Protein AF-A0A396JFD1-F1 (afdb_monomer_lite)

Secondary structure (DSSP, 8-state):
-----SS--------HHHHHHHHTT-TTTT-HHHHHHHHHH-HHHHHHHHHHHHHHHHHHHHHHHHHHHHHHHHHHHHHHHHHHHHHHH-TT---S---------------------SSS--PPP-PPP----

Foldseek 3Di:
DDDDDPDDDDDDDDDPVRCLVVLQVFACCVPPVSVCCCCPVPPLNVVLVVVVVVVVVVVVVVVVVVVVVVVVVVVVVVVVVVVVVCVVVNVPPPDDDDDPDPDDDPDDDDDDDDDDDDPVPPPRPPPPRRHHD

pLDDT: mean 70.85, std 17.19, range [34.31, 94.88]

Structure (mmCIF, N/CA/C/O backbone):
data_AF-A0A396JFD1-F1
#
_entry.id   AF-A0A396JFD1-F1
#
loop_
_atom_site.group_PDB
_atom_site.id
_atom_site.type_symbol
_atom_site.label_atom_id
_atom_site.label_alt_id
_atom_site.label_comp_id
_atom_site.label_asym_id
_atom_site.label_entity_id
_atom_site.label_seq_id
_atom_site.pdbx_PDB_ins_code
_atom_site.Cartn_x
_atom_site.Cartn_y
_atom_site.Cartn_z
_atom_site.occupancy
_atom_site.B_iso_or_equiv
_atom_site.auth_seq_id
_atom_site.auth_comp_id
_atom_site.auth_asym_id
_atom_site.auth_atom_id
_atom_site.pdbx_PDB_model_num
ATOM 1 N N . MET A 1 1 ? -15.946 -24.129 23.486 1.00 49.09 1 MET A N 1
ATOM 2 C CA . MET A 1 1 ? -14.718 -23.638 24.161 1.00 49.09 1 MET A CA 1
ATOM 3 C C . MET A 1 1 ? -15.110 -22.530 25.123 1.00 49.09 1 MET A C 1
ATOM 5 O O . MET A 1 1 ? -15.976 -21.749 24.761 1.00 49.09 1 MET A O 1
ATOM 9 N N . GLY A 1 2 ? -14.506 -22.461 26.313 1.00 76.75 2 GLY A N 1
ATOM 10 C CA . GLY A 1 2 ? -14.744 -21.378 27.277 1.00 76.75 2 GLY A CA 1
ATOM 11 C C . GLY A 1 2 ? -13.539 -20.442 27.388 1.00 76.75 2 GLY A C 1
ATOM 12 O O . GLY A 1 2 ? -12.399 -20.908 27.385 1.00 76.75 2 GLY A O 1
ATOM 13 N N . LEU A 1 3 ? -13.793 -19.138 27.500 1.00 82.19 3 LEU A N 1
ATOM 14 C CA . LEU A 1 3 ? -12.776 -18.132 27.816 1.00 82.19 3 LEU A CA 1
ATOM 15 C C . LEU A 1 3 ? -12.445 -18.169 29.317 1.00 82.19 3 LEU A C 1
ATOM 17 O O . LEU A 1 3 ? -13.323 -18.391 30.147 1.00 82.19 3 LEU A O 1
ATOM 21 N N . ARG A 1 4 ? -11.175 -17.945 29.669 1.00 82.94 4 ARG A N 1
ATOM 22 C CA . ARG A 1 4 ? -10.712 -17.794 31.058 1.00 82.94 4 ARG A CA 1
ATOM 23 C C . ARG A 1 4 ? -9.699 -16.660 31.139 1.00 82.94 4 ARG A C 1
ATOM 25 O O . ARG A 1 4 ? -8.729 -16.663 30.382 1.00 82.94 4 ARG A O 1
ATOM 32 N N . SER A 1 5 ? -9.900 -15.725 32.063 1.00 85.38 5 SER A N 1
ATOM 33 C CA . SER A 1 5 ? -8.898 -14.711 32.393 1.00 85.38 5 SER A CA 1
ATOM 34 C C . SER A 1 5 ? -7.751 -15.320 33.213 1.00 85.38 5 SER A C 1
ATOM 36 O O . SER A 1 5 ? -7.889 -16.374 33.836 1.00 85.38 5 SER A O 1
ATOM 38 N N . LYS A 1 6 ? -6.587 -14.663 33.185 1.00 90.44 6 LYS A N 1
ATOM 39 C CA . LYS A 1 6 ? -5.404 -15.020 33.994 1.00 90.44 6 LYS A CA 1
ATOM 40 C C . LYS A 1 6 ? -5.189 -14.089 35.192 1.00 90.44 6 LYS A C 1
ATOM 42 O O . LYS A 1 6 ? -4.336 -14.362 36.027 1.00 90.44 6 LYS A O 1
ATOM 47 N N . THR A 1 7 ? -5.945 -13.000 35.257 1.00 92.62 7 THR A N 1
ATOM 48 C CA . THR A 1 7 ? -5.825 -11.902 36.220 1.00 92.62 7 THR A CA 1
ATOM 49 C C . THR A 1 7 ? -7.220 -11.390 36.587 1.00 92.62 7 THR A C 1
ATOM 51 O O . THR A 1 7 ? -8.206 -11.723 35.918 1.00 92.62 7 THR A O 1
ATOM 54 N N . LYS A 1 8 ? -7.318 -10.573 37.645 1.00 89.44 8 LYS A N 1
ATOM 55 C CA . LYS A 1 8 ? -8.549 -9.837 37.961 1.00 89.44 8 LYS A CA 1
ATOM 56 C C . LYS A 1 8 ? -8.804 -8.818 36.846 1.00 89.44 8 LYS A C 1
ATOM 58 O O . LYS A 1 8 ? -7.945 -7.983 36.578 1.00 89.44 8 LYS A O 1
ATOM 63 N N . LEU A 1 9 ? -9.963 -8.918 36.202 1.00 88.88 9 LEU A N 1
ATOM 64 C CA . LEU A 1 9 ? -10.415 -8.028 35.136 1.00 88.88 9 LEU A CA 1
ATOM 65 C C . LEU A 1 9 ? -11.836 -7.573 35.459 1.00 88.88 9 LEU A C 1
ATOM 67 O O . LEU A 1 9 ? -12.654 -8.383 35.892 1.00 88.88 9 LEU A O 1
ATOM 71 N N . GLU A 1 10 ? -12.122 -6.304 35.204 1.00 86.81 10 GLU A N 1
ATOM 72 C CA . GLU A 1 10 ? -13.488 -5.797 35.092 1.00 86.81 10 GLU A CA 1
ATOM 73 C C . GLU A 1 10 ? -13.865 -5.812 33.609 1.00 86.81 10 GLU A C 1
ATOM 75 O O . GLU A 1 10 ? -13.049 -5.476 32.748 1.00 86.81 10 GLU A O 1
ATOM 80 N N . ALA A 1 11 ? -15.075 -6.274 33.300 1.00 84.50 11 ALA A N 1
ATOM 81 C CA . ALA A 1 11 ? -15.542 -6.446 31.933 1.00 84.50 11 ALA A CA 1
ATOM 82 C C . ALA A 1 11 ? -16.980 -5.947 31.809 1.00 84.50 11 ALA A C 1
ATOM 84 O O . ALA A 1 11 ? -17.834 -6.282 32.628 1.00 84.50 11 ALA A O 1
ATOM 85 N N . PHE A 1 12 ? -17.237 -5.185 30.752 1.00 82.31 12 PHE A N 1
ATOM 86 C CA . PHE A 1 12 ? -18.578 -4.777 30.359 1.00 82.31 12 PHE A CA 1
ATOM 87 C C . PHE A 1 12 ? -19.096 -5.770 29.320 1.00 82.31 12 PHE A C 1
ATOM 89 O O . PHE A 1 12 ? -18.426 -6.028 28.319 1.00 82.31 12 PHE A O 1
ATOM 96 N N . ALA A 1 13 ? -20.275 -6.336 29.565 1.00 84.44 13 ALA A N 1
ATOM 97 C CA . ALA A 1 13 ? -21.000 -7.113 28.572 1.00 84.44 13 ALA A CA 1
ATOM 98 C C . ALA A 1 13 ? -21.950 -6.173 27.823 1.00 84.44 13 ALA A C 1
ATOM 100 O O . ALA A 1 13 ? -22.744 -5.479 28.451 1.00 84.44 13 ALA A O 1
ATOM 101 N N . LEU A 1 14 ? -21.850 -6.157 26.496 1.00 84.31 14 LEU A N 1
ATOM 102 C CA . LEU A 1 14 ? -22.820 -5.526 25.604 1.00 84.31 14 LEU A CA 1
ATOM 103 C C . LEU A 1 14 ? -23.594 -6.647 24.916 1.00 84.31 14 LEU A C 1
ATOM 105 O O . LEU A 1 14 ? -22.977 -7.581 24.393 1.00 84.31 14 LEU A O 1
ATOM 109 N N . ILE A 1 15 ? -24.921 -6.567 24.923 1.00 87.56 15 ILE A N 1
ATOM 110 C CA . ILE A 1 15 ? -25.764 -7.481 24.151 1.00 87.56 15 ILE A CA 1
ATOM 111 C C . ILE A 1 15 ? -25.725 -7.030 22.675 1.00 87.56 15 ILE A C 1
ATOM 113 O O . ILE A 1 15 ? -25.254 -5.934 22.352 1.00 87.56 15 ILE A O 1
ATOM 117 N N . ALA A 1 16 ? -26.153 -7.883 21.744 1.00 88.50 16 ALA A N 1
ATOM 118 C CA . ALA A 1 16 ? -26.133 -7.573 20.314 1.00 88.50 16 ALA A CA 1
ATOM 119 C C . ALA A 1 16 ? -26.939 -6.303 19.979 1.00 88.50 16 ALA A C 1
ATOM 121 O O . ALA A 1 16 ? -26.532 -5.534 19.108 1.00 88.50 16 ALA A O 1
ATOM 122 N N . GLU A 1 17 ? -28.039 -6.054 20.693 1.00 85.56 17 GLU A N 1
ATOM 123 C CA . GLU A 1 17 ? -28.848 -4.840 20.592 1.00 85.56 17 GLU A CA 1
ATOM 124 C C . GLU A 1 17 ? -28.088 -3.602 21.081 1.00 85.56 17 GLU A C 1
ATOM 126 O O . GLU A 1 17 ? -28.091 -2.593 20.381 1.00 85.56 17 GLU A O 1
ATOM 131 N N . ASP A 1 18 ? -27.386 -3.677 22.218 1.00 85.94 18 ASP A N 1
ATOM 132 C CA . ASP A 1 18 ? -26.600 -2.554 22.755 1.00 85.94 18 ASP A CA 1
ATOM 133 C C . ASP A 1 18 ? -25.442 -2.201 21.826 1.00 85.94 18 ASP A C 1
ATOM 135 O O . ASP A 1 18 ? -25.200 -1.030 21.533 1.00 85.94 18 ASP A O 1
ATOM 139 N N . LEU A 1 19 ? -24.739 -3.224 21.324 1.00 83.50 19 LEU A N 1
ATOM 140 C CA . LEU A 1 19 ? -23.680 -3.032 20.344 1.00 83.50 19 LEU A CA 1
ATOM 141 C C . LEU A 1 19 ? -24.249 -2.397 19.078 1.00 83.50 19 LEU A C 1
ATOM 143 O O . LEU A 1 19 ? -23.639 -1.469 18.571 1.00 83.50 19 LEU A O 1
ATOM 147 N N . LYS A 1 20 ? -25.420 -2.835 18.600 1.00 82.50 20 LYS A N 1
ATOM 148 C CA . LYS A 1 20 ? -26.085 -2.248 17.431 1.00 82.50 20 LYS A CA 1
ATOM 149 C C . LYS A 1 20 ? -26.591 -0.826 17.691 1.00 82.50 20 LYS A C 1
ATOM 151 O O . LYS A 1 20 ? -26.555 -0.018 16.773 1.00 82.50 20 LYS A O 1
ATOM 156 N N . PHE A 1 21 ? -27.006 -0.498 18.915 1.00 81.06 21 PHE A N 1
ATOM 157 C CA . PHE A 1 21 ? -27.420 0.848 19.314 1.00 81.06 21 PHE A CA 1
ATOM 158 C C . PHE A 1 21 ? -26.229 1.812 19.379 1.00 81.06 21 PHE A C 1
ATOM 160 O O . PHE A 1 21 ? -26.254 2.857 18.733 1.00 81.06 21 PHE A O 1
ATOM 167 N N . VAL A 1 22 ? -25.168 1.437 20.106 1.00 77.31 22 VAL A N 1
ATOM 168 C CA . VAL A 1 22 ? -23.911 2.201 20.210 1.00 77.31 22 VAL A CA 1
ATOM 169 C C . VAL A 1 22 ? -23.227 2.306 18.859 1.00 77.31 22 VAL A C 1
ATOM 171 O O . VAL A 1 22 ? -22.706 3.372 18.533 1.00 77.31 22 VAL A O 1
ATOM 174 N N . ALA A 1 23 ? -23.252 1.221 18.076 1.00 73.81 23 ALA A N 1
ATOM 175 C CA . ALA A 1 23 ? -22.887 1.259 16.676 1.00 73.81 23 ALA A CA 1
ATOM 176 C C . ALA A 1 23 ? -23.730 2.348 16.031 1.00 73.81 23 ALA A C 1
ATOM 178 O O . ALA A 1 23 ? -23.111 3.327 15.666 1.00 73.81 23 ALA A O 1
ATOM 179 N N . SER A 1 24 ? -25.076 2.275 16.050 1.00 72.38 24 SER A N 1
ATOM 180 C CA . SER A 1 24 ? -26.040 3.224 15.449 1.00 72.38 24 SER A CA 1
ATOM 181 C C . SER A 1 24 ? -26.005 4.677 15.952 1.00 72.38 24 SER A C 1
ATOM 183 O O . SER A 1 24 ? -26.999 5.390 15.833 1.00 72.38 24 SER A O 1
ATOM 185 N N . GLN A 1 25 ? -24.870 5.159 16.460 1.00 73.88 25 GLN A N 1
ATOM 186 C CA . GLN A 1 25 ? -24.542 6.564 16.719 1.00 73.88 25 GLN A CA 1
ATOM 187 C C . GLN A 1 25 ? -23.173 7.015 16.086 1.00 73.88 25 GLN A C 1
ATOM 189 O O . GLN A 1 25 ? -22.710 8.105 16.416 1.00 73.88 25 GLN A O 1
ATOM 194 N N . PHE A 1 26 ? -22.529 6.198 15.211 1.00 61.81 26 PHE A N 1
ATOM 195 C CA . PHE A 1 26 ? -21.234 6.284 14.432 1.00 61.81 26 PHE A CA 1
ATOM 196 C C . PHE A 1 26 ? -21.155 6.569 12.851 1.00 61.81 26 PHE A C 1
ATOM 198 O O . PHE A 1 26 ? -20.102 6.997 12.366 1.00 61.81 26 PHE A O 1
ATOM 205 N N . ARG A 1 27 ? -22.189 6.303 12.011 1.00 55.12 27 ARG A N 1
ATOM 206 C CA . ARG A 1 27 ? -22.322 6.108 10.515 1.00 55.12 27 ARG A CA 1
ATOM 207 C C . ARG A 1 27 ? -22.008 7.281 9.641 1.00 55.12 27 ARG A C 1
ATOM 209 O O . ARG A 1 27 ? -21.611 7.099 8.490 1.00 55.12 27 ARG A O 1
ATOM 216 N N . ARG A 1 28 ? -22.220 8.503 10.121 1.00 59.72 28 ARG A N 1
ATOM 217 C CA . ARG A 1 28 ? -21.918 9.708 9.341 1.00 59.72 28 ARG A CA 1
ATOM 218 C C . ARG A 1 28 ? -20.602 10.298 9.802 1.00 59.72 28 ARG A C 1
ATOM 220 O O . ARG A 1 28 ? -20.378 11.511 9.803 1.00 59.72 28 ARG A O 1
ATOM 227 N N . LEU A 1 29 ? -19.635 9.384 9.909 1.00 57.78 29 LEU A N 1
ATOM 228 C CA . LEU A 1 29 ? -18.184 9.554 9.836 1.00 57.78 29 LEU A CA 1
ATOM 229 C C . LEU A 1 29 ? -17.672 10.259 8.548 1.00 57.78 29 LEU A C 1
ATOM 231 O O . LEU A 1 29 ? -16.496 10.205 8.190 1.00 57.78 29 LEU A O 1
ATOM 235 N N . HIS A 1 30 ? -18.532 11.026 7.872 1.00 56.97 30 HIS A N 1
ATOM 236 C CA . HIS A 1 30 ? -18.229 11.946 6.780 1.00 56.97 30 HIS A CA 1
ATOM 237 C C . HIS A 1 30 ? -17.566 13.253 7.231 1.00 56.97 30 HIS A C 1
ATOM 239 O O . HIS A 1 30 ? -17.076 13.994 6.366 1.00 56.97 30 HIS A O 1
ATOM 245 N N . SER A 1 31 ? -17.507 13.549 8.537 1.00 69.50 31 SER A N 1
ATOM 246 C CA . SER A 1 31 ? -16.758 14.700 9.060 1.00 69.50 31 SER A CA 1
ATOM 247 C C . SER A 1 31 ? -15.375 14.763 8.405 1.00 69.50 31 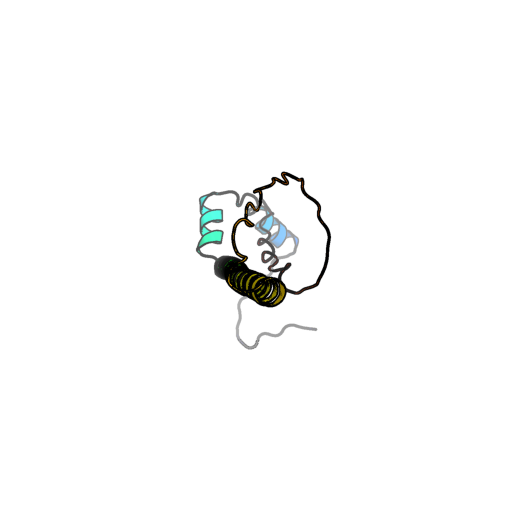SER A C 1
ATOM 249 O O . SER A 1 31 ? -14.591 13.810 8.470 1.00 69.50 31 SER A O 1
ATOM 251 N N . LYS A 1 32 ? -15.072 15.882 7.725 1.00 67.31 32 LYS A N 1
ATOM 252 C CA . LYS A 1 32 ? -13.764 16.088 7.074 1.00 67.31 32 LYS A CA 1
ATOM 253 C C . LYS A 1 32 ? -12.631 15.891 8.087 1.00 67.31 32 LYS A C 1
ATOM 255 O O . LYS A 1 32 ? -11.595 15.337 7.733 1.00 67.31 32 LYS A O 1
ATOM 260 N N . GLN A 1 33 ? -12.866 16.269 9.344 1.00 68.25 33 GLN A N 1
ATOM 261 C CA . GLN A 1 33 ? -11.910 16.161 10.437 1.00 68.25 33 GLN A CA 1
ATOM 262 C C . GLN A 1 33 ? -11.670 14.710 10.877 1.00 68.25 33 GLN A C 1
ATOM 264 O O . GLN A 1 33 ? -10.509 14.325 10.989 1.00 68.25 33 GLN A O 1
ATOM 269 N N . LEU A 1 34 ? -12.705 13.872 11.058 1.00 71.06 34 LEU A N 1
ATOM 270 C CA . LEU A 1 34 ? -12.483 12.456 11.404 1.00 71.06 34 LEU A CA 1
ATOM 271 C C . LEU A 1 34 ? -11.888 11.664 10.235 1.00 71.06 34 LEU A C 1
ATOM 273 O O . LEU A 1 34 ? -10.943 10.910 10.453 1.00 71.06 34 LEU A O 1
ATOM 277 N N . ARG A 1 35 ? -12.327 11.893 8.988 1.00 71.19 35 ARG A N 1
ATOM 278 C CA . ARG A 1 35 ? -11.691 11.267 7.811 1.00 71.19 35 ARG A CA 1
ATOM 279 C C . ARG A 1 35 ? -10.221 11.652 7.678 1.00 71.19 35 ARG A C 1
ATOM 281 O O . ARG A 1 35 ? -9.390 10.789 7.412 1.00 71.19 35 ARG A O 1
ATOM 288 N N . HIS A 1 36 ? -9.884 12.922 7.907 1.00 72.06 36 HIS A N 1
ATOM 289 C CA . HIS A 1 36 ? -8.494 13.369 7.983 1.00 72.06 36 HIS A CA 1
ATOM 290 C C . HIS A 1 36 ? -7.755 12.669 9.133 1.00 72.06 36 HIS A C 1
ATOM 292 O O . HIS A 1 36 ? -6.671 12.127 8.925 1.00 72.06 36 HIS A O 1
ATOM 298 N N . LYS A 1 37 ? -8.357 12.596 10.328 1.00 74.62 37 LYS A N 1
ATOM 299 C CA . LYS A 1 37 ? -7.739 11.974 11.505 1.00 74.62 37 LYS A CA 1
ATOM 300 C C . LYS A 1 37 ? -7.454 10.482 11.285 1.00 74.62 37 LYS A C 1
ATOM 302 O O . LYS A 1 37 ? -6.333 10.046 11.523 1.00 74.62 37 LYS A O 1
ATOM 307 N N . PHE A 1 38 ? -8.395 9.713 10.739 1.00 70.44 38 PHE A N 1
ATOM 308 C CA . PHE A 1 38 ? -8.154 8.312 10.382 1.00 70.44 38 PHE A CA 1
ATOM 309 C C . PHE A 1 38 ? -7.106 8.168 9.277 1.00 70.44 38 PHE A C 1
ATOM 311 O O . PHE A 1 38 ? -6.164 7.395 9.437 1.00 70.44 38 PHE A O 1
ATOM 318 N N . ARG A 1 39 ? -7.206 8.943 8.192 1.00 69.75 39 ARG A N 1
ATOM 319 C CA . ARG A 1 39 ? -6.297 8.838 7.040 1.00 69.75 39 ARG A CA 1
ATOM 320 C C . ARG A 1 39 ? -4.846 9.218 7.363 1.00 69.75 39 ARG A C 1
ATOM 322 O O . ARG A 1 39 ? -3.943 8.634 6.772 1.00 69.75 39 ARG A O 1
ATOM 329 N N . PHE A 1 40 ? -4.621 10.159 8.285 1.00 70.12 40 PHE A N 1
ATOM 330 C CA . PHE A 1 40 ? -3.277 10.599 8.684 1.00 70.12 40 PHE A CA 1
ATOM 331 C C . PHE A 1 40 ? -2.725 9.886 9.927 1.00 70.12 40 PHE A C 1
ATOM 333 O O . PHE A 1 40 ? -1.542 9.553 9.943 1.00 70.12 40 PHE A O 1
ATOM 340 N N . TYR A 1 41 ? -3.537 9.620 10.956 1.00 74.00 41 TYR A N 1
ATOM 341 C CA . TYR A 1 41 ? -3.034 9.061 12.220 1.00 74.00 41 TYR A CA 1
ATOM 342 C C . TYR A 1 41 ? -3.172 7.535 12.320 1.00 74.00 41 TYR A C 1
ATOM 344 O O . TYR A 1 41 ? -2.357 6.917 13.013 1.00 74.00 41 TYR A O 1
ATOM 352 N N . SER A 1 42 ? -4.102 6.887 11.598 1.00 81.38 42 SER A N 1
ATOM 353 C CA . SER A 1 42 ? -4.187 5.417 11.614 1.00 81.38 42 SER A CA 1
ATOM 354 C C . SER A 1 42 ? -2.896 4.793 11.086 1.00 81.38 42 SER A C 1
ATOM 356 O O . SER A 1 42 ? -2.365 5.174 10.040 1.00 81.38 42 SER A O 1
ATOM 358 N N . HIS A 1 43 ? -2.367 3.8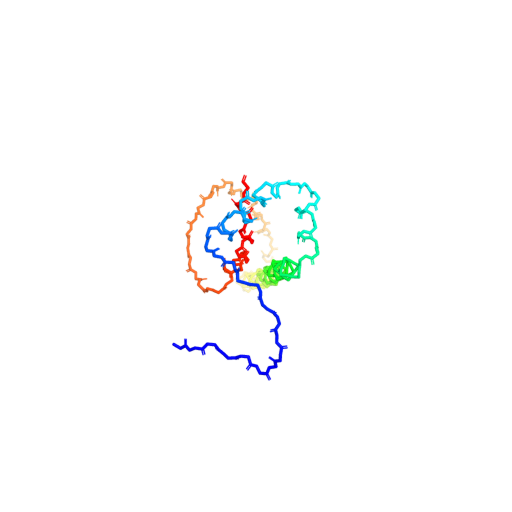29 11.836 1.00 80.44 43 HIS A N 1
ATOM 359 C CA . HIS A 1 43 ? -1.128 3.149 11.482 1.00 80.44 43 HIS A CA 1
ATOM 360 C C . HIS A 1 43 ? -1.322 2.240 10.256 1.00 80.44 43 HIS A C 1
ATOM 362 O O . HIS A 1 43 ? -0.512 2.270 9.335 1.00 80.44 43 HIS A O 1
ATOM 368 N N . GLN A 1 44 ? -2.451 1.524 10.182 1.00 80.44 44 GLN A N 1
ATOM 369 C CA . GLN A 1 44 ? -2.801 0.647 9.057 1.00 80.44 44 GLN A CA 1
ATOM 370 C C . GLN A 1 44 ? -2.884 1.416 7.727 1.00 80.44 44 GLN A C 1
ATOM 372 O O . GLN A 1 44 ? -2.314 0.987 6.723 1.00 80.44 44 GLN A O 1
ATOM 377 N N . TRP A 1 45 ? -3.532 2.587 7.729 1.00 82.25 45 TRP A N 1
ATOM 378 C CA . TRP A 1 45 ? -3.652 3.442 6.543 1.00 82.25 45 TRP A CA 1
ATOM 379 C C . TRP A 1 45 ? -2.307 4.001 6.074 1.00 82.25 45 TRP A C 1
ATOM 381 O O . TRP A 1 45 ? -2.035 4.001 4.871 1.00 82.25 45 TRP A O 1
ATOM 391 N N . ARG A 1 46 ? -1.443 4.423 7.009 1.00 85.62 46 ARG A N 1
ATOM 392 C CA . ARG A 1 46 ? -0.073 4.861 6.698 1.00 85.62 46 ARG A CA 1
ATOM 393 C C . ARG A 1 46 ? 0.754 3.733 6.079 1.00 85.62 46 ARG A C 1
ATOM 395 O O . ARG A 1 46 ? 1.389 3.953 5.049 1.00 85.62 46 ARG A O 1
ATOM 402 N N . THR A 1 47 ? 0.695 2.528 6.647 1.00 87.38 47 THR A N 1
ATOM 403 C CA . THR A 1 47 ? 1.394 1.350 6.113 1.00 87.38 47 THR A CA 1
ATOM 404 C C . THR A 1 47 ? 0.903 0.987 4.713 1.00 87.38 47 THR A C 1
ATOM 406 O O . THR A 1 47 ? 1.723 0.849 3.808 1.00 87.38 47 THR A O 1
ATOM 409 N N . TRP A 1 48 ? -0.415 0.920 4.479 1.00 85.75 48 TRP A N 1
ATOM 410 C CA . TRP A 1 48 ? -0.947 0.633 3.141 1.00 85.75 48 TRP A CA 1
ATOM 411 C C . TRP A 1 48 ? -0.524 1.688 2.107 1.00 85.75 48 TRP A C 1
ATOM 413 O O . TRP A 1 48 ? -0.068 1.332 1.019 1.00 85.75 48 TRP A O 1
ATOM 423 N N . ALA A 1 49 ? -0.596 2.979 2.453 1.00 84.62 49 ALA A N 1
ATOM 424 C CA . ALA A 1 49 ? -0.163 4.060 1.566 1.00 84.62 49 ALA A CA 1
ATOM 425 C C . ALA A 1 49 ? 1.337 3.966 1.226 1.00 84.62 49 ALA A C 1
ATOM 427 O O . ALA A 1 49 ? 1.713 4.099 0.058 1.00 84.62 49 ALA A O 1
ATOM 428 N N . ALA A 1 50 ? 2.189 3.666 2.213 1.00 88.31 50 ALA A N 1
ATOM 429 C CA . ALA A 1 50 ? 3.616 3.442 1.995 1.00 88.31 50 ALA A CA 1
ATOM 430 C C . ALA A 1 50 ? 3.869 2.238 1.070 1.00 88.31 50 ALA A C 1
ATOM 432 O O . ALA A 1 50 ? 4.605 2.362 0.089 1.00 88.31 50 ALA A O 1
ATOM 433 N N . CYS A 1 51 ? 3.215 1.096 1.312 1.00 89.50 51 CYS A N 1
ATOM 434 C CA . CYS A 1 51 ? 3.312 -0.087 0.453 1.00 89.50 51 CYS A CA 1
ATOM 435 C C . CYS A 1 51 ? 2.863 0.201 -0.990 1.00 89.50 51 CYS A C 1
ATOM 437 O O . CYS A 1 51 ? 3.523 -0.237 -1.934 1.00 89.50 51 CYS A O 1
ATOM 439 N N . PHE A 1 52 ? 1.790 0.976 -1.173 1.00 87.19 52 PHE A N 1
ATOM 440 C CA . PHE A 1 52 ? 1.282 1.370 -2.489 1.00 87.19 52 PHE A CA 1
ATOM 441 C C . PHE A 1 52 ? 2.287 2.245 -3.258 1.00 87.19 52 PHE A C 1
ATOM 443 O O . PHE A 1 52 ? 2.619 1.943 -4.408 1.00 87.19 52 PHE A O 1
ATOM 450 N N . ILE A 1 53 ? 2.841 3.279 -2.611 1.00 91.88 53 ILE A N 1
ATOM 451 C CA . ILE A 1 53 ? 3.870 4.156 -3.199 1.00 91.88 53 ILE A CA 1
ATOM 452 C C . ILE A 1 53 ? 5.129 3.351 -3.551 1.00 91.88 53 ILE A C 1
ATOM 454 O O . ILE A 1 53 ? 5.649 3.464 -4.663 1.00 91.88 53 ILE A O 1
ATOM 458 N N . GLN A 1 54 ? 5.594 2.477 -2.653 1.00 93.94 54 GLN A N 1
ATOM 459 C CA . GLN A 1 54 ? 6.745 1.611 -2.917 1.00 93.94 54 GLN A CA 1
ATOM 460 C C . GLN A 1 54 ? 6.499 0.648 -4.089 1.00 93.94 54 GLN A C 1
ATOM 462 O O . GLN A 1 54 ? 7.393 0.439 -4.910 1.00 93.94 54 GLN A O 1
ATOM 467 N N . ALA A 1 55 ? 5.306 0.054 -4.196 1.00 91.62 55 ALA A N 1
ATOM 468 C CA . ALA A 1 55 ? 4.952 -0.820 -5.313 1.00 91.62 55 ALA A CA 1
ATOM 469 C C . ALA A 1 55 ? 4.934 -0.052 -6.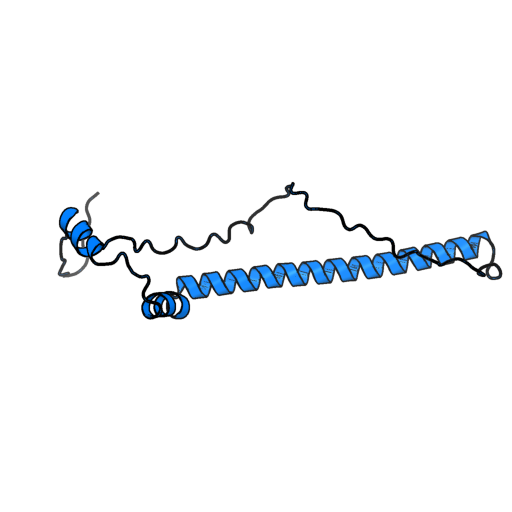646 1.00 91.62 55 ALA A C 1
ATOM 471 O O . ALA A 1 55 ? 5.477 -0.538 -7.642 1.00 91.62 55 ALA A O 1
ATOM 472 N N . ALA A 1 56 ? 4.388 1.168 -6.661 1.00 93.94 56 ALA A N 1
ATOM 473 C CA . ALA A 1 56 ? 4.428 2.054 -7.822 1.00 93.94 56 ALA A CA 1
ATOM 474 C C . ALA A 1 56 ? 5.872 2.421 -8.218 1.00 93.94 56 ALA A C 1
ATOM 476 O O . ALA A 1 56 ? 6.224 2.329 -9.397 1.00 93.94 56 ALA A O 1
ATOM 477 N N . TRP A 1 57 ? 6.736 2.738 -7.246 1.00 94.06 57 TRP A N 1
ATOM 478 C CA . TRP A 1 57 ? 8.153 3.026 -7.488 1.00 94.06 57 TRP A CA 1
ATOM 479 C C . TRP A 1 57 ? 8.921 1.820 -8.043 1.00 94.06 57 TRP A C 1
ATOM 481 O O . TRP A 1 57 ? 9.610 1.950 -9.053 1.00 94.06 57 TRP A O 1
ATOM 491 N N . ARG A 1 58 ? 8.752 0.620 -7.466 1.00 94.88 58 ARG A N 1
ATOM 492 C CA . ARG A 1 58 ? 9.376 -0.616 -7.983 1.00 94.88 58 ARG A CA 1
ATOM 493 C C . ARG A 1 58 ? 8.948 -0.899 -9.432 1.00 94.88 58 ARG A C 1
ATOM 495 O O . ARG A 1 58 ? 9.788 -1.240 -10.262 1.00 94.88 58 ARG A O 1
ATOM 502 N N . ARG A 1 59 ? 7.668 -0.679 -9.772 1.00 91.06 59 ARG A N 1
ATOM 503 C CA . ARG A 1 59 ? 7.155 -0.768 -11.158 1.00 91.06 59 ARG A CA 1
ATOM 504 C C . ARG A 1 59 ? 7.714 0.320 -12.078 1.00 91.06 59 ARG A C 1
ATOM 506 O O . ARG A 1 59 ? 7.881 0.073 -13.269 1.00 91.06 59 ARG A O 1
ATOM 513 N N . HIS A 1 60 ? 7.962 1.528 -11.574 1.00 92.75 60 HIS A N 1
ATOM 514 C CA . HIS A 1 60 ? 8.613 2.592 -12.340 1.00 92.75 60 HIS A CA 1
ATOM 515 C C . HIS A 1 60 ? 10.076 2.237 -12.640 1.00 92.75 60 HIS A C 1
ATOM 517 O O . HIS A 1 60 ? 10.455 2.201 -13.808 1.00 92.75 60 HIS A O 1
ATOM 523 N N . LYS A 1 61 ? 10.856 1.869 -11.614 1.00 94.69 61 LYS A N 1
ATOM 524 C CA . LYS A 1 61 ? 12.263 1.467 -11.746 1.00 94.69 61 LYS A CA 1
ATOM 525 C C . LYS A 1 61 ? 12.437 0.299 -12.729 1.00 94.69 61 LYS A C 1
ATOM 527 O O . LYS A 1 61 ? 13.156 0.460 -13.709 1.00 94.69 61 LYS A O 1
ATOM 532 N N . LYS A 1 62 ? 11.672 -0.792 -12.570 1.00 93.12 62 LYS A N 1
ATOM 533 C CA . LYS A 1 62 ? 11.712 -1.945 -13.493 1.00 93.12 62 LYS A CA 1
ATOM 534 C C . LYS A 1 62 ? 11.373 -1.567 -14.944 1.00 93.12 62 LYS A C 1
ATOM 536 O O . LYS A 1 62 ? 11.959 -2.114 -15.873 1.00 93.12 62 LYS A O 1
ATOM 541 N N . ARG A 1 63 ? 10.433 -0.635 -15.164 1.00 93.19 63 ARG A N 1
ATOM 542 C CA . ARG A 1 63 ? 10.116 -0.132 -16.516 1.00 93.19 63 ARG A CA 1
ATOM 543 C C . ARG A 1 63 ? 11.238 0.728 -17.096 1.00 93.19 63 ARG A C 1
ATOM 545 O O . ARG A 1 63 ? 11.494 0.609 -18.287 1.00 93.19 63 ARG A O 1
ATOM 552 N N . LYS A 1 64 ? 11.902 1.553 -16.279 1.00 94.00 64 LYS A N 1
ATOM 553 C CA . LYS A 1 64 ? 13.048 2.373 -16.698 1.00 94.00 64 LYS A CA 1
ATOM 554 C C . LYS A 1 64 ? 14.226 1.491 -17.122 1.00 94.00 64 LYS A C 1
ATOM 556 O O . LYS A 1 64 ? 14.697 1.621 -18.243 1.00 94.00 64 LYS A O 1
ATOM 561 N N . GLU A 1 65 ? 14.607 0.526 -16.289 1.00 92.44 65 GLU A N 1
ATOM 562 C CA . GLU A 1 65 ? 15.679 -0.443 -16.580 1.00 92.44 65 GLU A CA 1
ATOM 563 C C . GLU A 1 65 ? 15.389 -1.244 -17.862 1.00 92.44 65 GLU A C 1
ATOM 565 O O . GLU A 1 65 ? 16.237 -1.353 -18.744 1.00 92.44 65 GLU A O 1
ATOM 570 N N . ALA A 1 66 ? 14.154 -1.731 -18.028 1.00 91.56 66 ALA A N 1
ATOM 571 C CA . ALA A 1 66 ? 13.743 -2.456 -19.231 1.00 91.56 66 ALA A CA 1
ATOM 572 C C . ALA A 1 66 ? 13.608 -1.569 -20.490 1.00 91.56 66 ALA A C 1
ATOM 574 O O . ALA A 1 66 ? 13.543 -2.101 -21.600 1.00 91.56 66 ALA A O 1
ATOM 575 N N . ALA A 1 67 ? 13.527 -0.244 -20.350 1.00 90.88 67 ALA A N 1
ATOM 576 C CA . ALA A 1 67 ? 13.590 0.693 -21.473 1.00 90.88 67 ALA A CA 1
ATOM 577 C C . ALA A 1 67 ? 15.047 1.014 -21.845 1.00 90.88 67 ALA A C 1
ATOM 579 O O . ALA A 1 67 ? 15.384 1.034 -23.025 1.00 90.88 67 ALA A O 1
ATOM 580 N N . GLU A 1 68 ? 15.921 1.189 -20.849 1.00 90.44 68 GLU A N 1
ATOM 581 C CA . GLU A 1 68 ? 17.362 1.400 -21.039 1.00 90.44 68 GLU A CA 1
ATOM 582 C C . GLU A 1 68 ? 18.048 0.190 -21.691 1.00 90.44 68 GLU A C 1
ATOM 584 O O . GLU A 1 68 ? 18.898 0.375 -22.562 1.00 90.44 68 GLU A O 1
ATOM 589 N N . LEU A 1 69 ? 17.659 -1.039 -21.328 1.00 87.81 69 LEU A N 1
ATOM 590 C CA . LEU A 1 69 ? 18.146 -2.258 -21.988 1.00 87.81 69 LEU A CA 1
ATOM 591 C C . LEU A 1 69 ? 17.734 -2.310 -23.464 1.00 87.81 69 LEU A C 1
ATOM 593 O O . LEU A 1 69 ? 18.606 -2.408 -24.322 1.00 87.81 69 LEU A O 1
ATOM 597 N N . ARG A 1 70 ? 16.444 -2.115 -23.774 1.00 87.38 70 ARG A N 1
ATOM 598 C CA . ARG A 1 70 ? 15.956 -2.073 -25.166 1.00 87.38 70 ARG A CA 1
ATOM 599 C C . ARG A 1 70 ? 16.623 -0.984 -26.002 1.00 87.38 70 ARG A C 1
ATOM 601 O O . ARG A 1 70 ? 16.879 -1.194 -27.182 1.00 87.38 70 ARG A O 1
ATOM 608 N N . ALA A 1 71 ? 16.914 0.175 -25.407 1.00 86.62 71 ALA A N 1
ATOM 609 C CA . ALA A 1 71 ? 17.642 1.236 -26.095 1.00 86.62 71 ALA A CA 1
ATOM 610 C C . ALA A 1 71 ? 19.060 0.774 -26.478 1.00 86.62 71 ALA A C 1
ATOM 612 O O . ALA A 1 71 ? 19.459 0.937 -27.629 1.00 86.62 71 ALA A O 1
ATOM 613 N N . LYS A 1 72 ? 19.792 0.128 -25.558 1.00 87.00 72 LYS A N 1
ATOM 614 C CA . LYS A 1 72 ? 21.126 -0.433 -25.835 1.00 87.00 72 LYS A CA 1
ATOM 615 C C . LYS A 1 72 ? 21.078 -1.542 -26.887 1.00 87.00 72 LYS A C 1
ATOM 617 O O . LYS A 1 72 ? 21.858 -1.490 -27.829 1.00 87.00 72 LYS A O 1
ATOM 622 N N . GLU A 1 73 ? 20.133 -2.474 -26.778 1.00 86.75 73 GLU A N 1
ATOM 623 C CA . GLU A 1 73 ? 19.901 -3.528 -27.779 1.00 86.75 73 GLU A CA 1
ATOM 624 C C . GLU A 1 73 ? 19.636 -2.928 -29.170 1.00 86.75 73 GLU A C 1
ATOM 626 O O . GLU A 1 73 ? 20.228 -3.368 -30.149 1.00 86.75 73 GLU A O 1
ATOM 631 N N . SER A 1 74 ? 18.824 -1.865 -29.264 1.00 81.31 74 SER A N 1
ATOM 632 C CA . SER A 1 74 ? 18.546 -1.205 -30.548 1.00 81.31 74 SER A CA 1
ATOM 633 C C . SER A 1 74 ? 19.758 -0.488 -31.154 1.00 81.31 74 SER A C 1
ATOM 635 O O . SER A 1 74 ? 19.885 -0.445 -32.374 1.00 81.31 74 SER A O 1
ATOM 637 N N . LEU A 1 75 ? 20.667 0.037 -30.322 1.00 83.50 75 LEU A N 1
ATOM 638 C CA . LEU A 1 75 ? 21.920 0.647 -30.782 1.00 83.50 75 LEU A CA 1
ATOM 639 C C . LEU A 1 75 ? 22.927 -0.409 -31.255 1.00 83.50 75 LEU A C 1
ATOM 641 O O . LEU A 1 75 ? 23.608 -0.187 -32.252 1.00 83.50 75 LEU A O 1
ATOM 645 N N . VAL A 1 76 ? 23.002 -1.557 -30.571 1.00 85.38 76 VAL A N 1
ATOM 646 C CA . VAL A 1 76 ? 23.840 -2.691 -30.994 1.00 85.38 76 VAL A CA 1
ATOM 647 C C . VAL A 1 76 ? 23.324 -3.269 -32.311 1.00 85.38 76 VAL A C 1
ATOM 649 O O . VAL A 1 76 ? 24.086 -3.364 -33.262 1.00 85.38 76 VAL A O 1
ATOM 652 N N . ALA A 1 77 ? 22.021 -3.534 -32.429 1.00 81.88 77 ALA A N 1
ATOM 653 C CA . ALA A 1 77 ? 21.435 -4.037 -33.673 1.00 81.88 77 ALA A CA 1
ATOM 654 C C . ALA A 1 77 ? 21.616 -3.063 -34.858 1.00 81.88 77 ALA A C 1
ATOM 656 O O . ALA A 1 77 ? 21.815 -3.495 -35.993 1.00 81.88 77 ALA A O 1
ATOM 657 N N . ALA A 1 78 ? 21.579 -1.747 -34.609 1.00 79.81 78 ALA A N 1
ATOM 658 C CA . ALA A 1 78 ? 21.878 -0.743 -35.629 1.00 79.81 78 ALA A CA 1
ATOM 659 C C . ALA A 1 78 ? 23.353 -0.788 -36.071 1.00 79.81 78 ALA A C 1
ATOM 661 O O . ALA A 1 78 ? 23.622 -0.797 -37.271 1.00 79.81 78 ALA A O 1
ATOM 662 N N . SER A 1 79 ? 2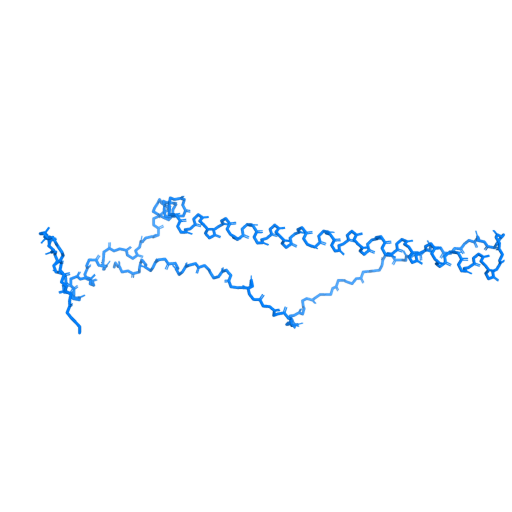4.302 -0.875 -35.131 1.00 78.75 79 SER A N 1
ATOM 663 C CA . SER A 1 79 ? 25.730 -0.940 -35.466 1.00 78.75 79 SER A CA 1
ATOM 664 C C . SER A 1 79 ? 26.133 -2.278 -36.098 1.00 78.75 79 SER A C 1
ATOM 666 O O . SER A 1 79 ? 27.005 -2.308 -36.964 1.00 78.75 79 SER A O 1
ATOM 668 N N . GLU A 1 80 ? 25.478 -3.383 -35.741 1.00 80.56 80 GLU A N 1
ATOM 669 C CA . GLU A 1 80 ? 25.624 -4.678 -36.414 1.00 80.56 80 GLU A CA 1
ATOM 670 C C . GLU A 1 80 ? 25.122 -4.606 -37.861 1.00 80.56 80 GLU A C 1
ATOM 672 O O . GLU A 1 80 ? 25.837 -5.020 -38.774 1.00 80.56 80 GLU A O 1
ATOM 677 N N . ALA A 1 81 ? 23.953 -3.999 -38.100 1.00 77.88 81 ALA A N 1
ATOM 678 C CA . ALA A 1 81 ? 23.434 -3.782 -39.450 1.00 77.88 81 ALA A CA 1
ATOM 679 C C . ALA A 1 81 ? 24.367 -2.896 -40.300 1.00 77.88 81 ALA A C 1
ATOM 681 O O . ALA A 1 81 ? 24.647 -3.234 -41.450 1.00 77.88 81 ALA A O 1
ATOM 682 N N . GLU A 1 82 ? 24.902 -1.805 -39.741 1.00 74.00 82 GLU A N 1
ATOM 683 C CA . GLU A 1 82 ? 25.900 -0.958 -40.414 1.00 74.00 82 GLU A CA 1
ATOM 684 C C . GLU A 1 82 ? 27.185 -1.735 -40.752 1.00 74.00 82 GLU A C 1
ATOM 686 O O . GLU A 1 82 ? 27.704 -1.617 -41.865 1.00 74.00 82 GLU A O 1
ATOM 691 N N . ASN A 1 83 ? 27.671 -2.583 -39.838 1.00 75.44 83 ASN A N 1
ATOM 692 C CA . ASN A 1 83 ? 28.845 -3.426 -40.077 1.00 75.44 83 ASN A CA 1
ATOM 693 C C . ASN A 1 83 ? 28.599 -4.496 -41.153 1.00 75.44 83 ASN A C 1
ATOM 695 O O . ASN A 1 83 ? 29.468 -4.708 -41.997 1.00 75.44 83 ASN A O 1
ATOM 699 N N . GLU A 1 84 ? 27.437 -5.153 -41.175 1.00 76.88 84 GLU A N 1
ATOM 700 C CA . GLU A 1 84 ? 27.090 -6.124 -42.224 1.00 76.88 84 GLU A CA 1
ATOM 701 C C . GLU A 1 84 ? 26.939 -5.459 -43.602 1.00 76.88 84 GLU A C 1
ATOM 703 O O . GLU A 1 84 ? 27.435 -5.983 -44.603 1.00 76.88 84 GLU A O 1
ATOM 708 N N . ILE A 1 85 ? 26.352 -4.259 -43.668 1.00 75.06 85 ILE A N 1
ATOM 709 C CA . ILE A 1 85 ? 26.299 -3.457 -44.900 1.00 75.06 85 ILE A CA 1
ATOM 710 C C . ILE A 1 85 ? 27.721 -3.096 -45.365 1.00 75.06 85 ILE A C 1
ATOM 712 O O . ILE A 1 85 ? 28.053 -3.290 -46.538 1.00 75.06 85 ILE A O 1
ATOM 716 N N . ALA A 1 86 ? 28.590 -2.644 -44.454 1.00 73.00 86 ALA A N 1
ATOM 717 C CA . ALA A 1 86 ? 29.975 -2.288 -44.765 1.00 73.00 86 ALA A CA 1
ATOM 718 C C . ALA A 1 86 ? 30.833 -3.492 -45.205 1.00 73.00 86 ALA A C 1
ATOM 720 O O . ALA A 1 86 ? 31.707 -3.334 -46.061 1.00 73.00 86 ALA A O 1
ATOM 721 N N . LYS A 1 87 ? 30.579 -4.697 -44.672 1.00 75.25 87 LYS A N 1
ATOM 722 C CA . LYS A 1 87 ? 31.195 -5.952 -45.147 1.00 75.25 87 LYS A CA 1
ATOM 7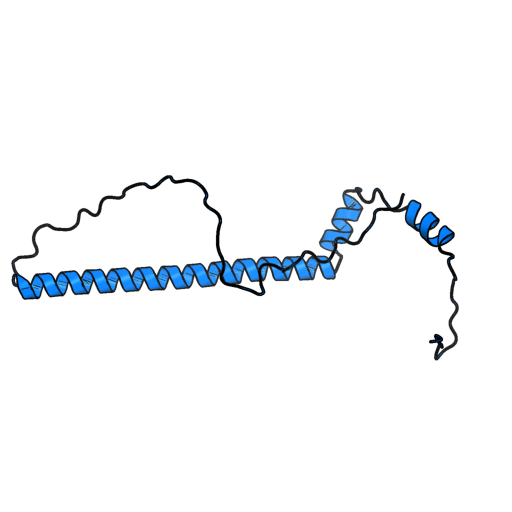23 C C . LYS A 1 87 ? 30.712 -6.324 -46.549 1.00 75.25 87 LYS A C 1
ATOM 725 O O . LYS A 1 87 ? 31.522 -6.718 -47.381 1.00 75.25 87 LYS A O 1
ATOM 730 N N . LYS A 1 88 ? 29.406 -6.202 -46.812 1.00 74.00 88 LYS A N 1
ATOM 731 C CA . LYS A 1 88 ? 28.775 -6.678 -48.054 1.00 74.00 88 LYS A CA 1
ATOM 732 C C . LYS A 1 88 ? 29.033 -5.780 -49.268 1.00 74.00 88 LYS A C 1
ATOM 734 O O . LYS A 1 88 ? 29.141 -6.296 -50.376 1.00 74.00 88 LYS A O 1
ATOM 739 N N . TYR A 1 89 ? 29.130 -4.465 -49.069 1.00 71.19 89 TYR A N 1
ATOM 740 C CA . TYR A 1 89 ? 29.303 -3.483 -50.153 1.00 71.19 89 TYR A CA 1
ATOM 741 C C . TYR A 1 89 ? 30.640 -2.721 -50.100 1.00 71.19 89 TYR A C 1
ATOM 743 O O . TYR A 1 89 ? 30.909 -1.874 -50.949 1.00 71.19 89 TYR A O 1
ATOM 751 N N . GLY A 1 90 ? 31.499 -3.035 -49.125 1.00 64.69 90 GLY A N 1
ATOM 752 C CA . GLY A 1 90 ? 32.780 -2.367 -48.908 1.00 64.69 90 GLY A CA 1
ATOM 753 C C . GLY A 1 90 ? 32.648 -1.015 -48.196 1.00 64.69 90 GLY A C 1
ATOM 754 O O . GLY A 1 90 ? 31.639 -0.315 -48.293 1.00 64.69 90 GLY A O 1
ATOM 755 N N . LYS A 1 91 ? 33.714 -0.609 -47.491 1.00 61.78 91 LYS A N 1
ATOM 756 C CA . LYS A 1 91 ? 33.744 0.600 -46.637 1.00 61.78 91 LYS A C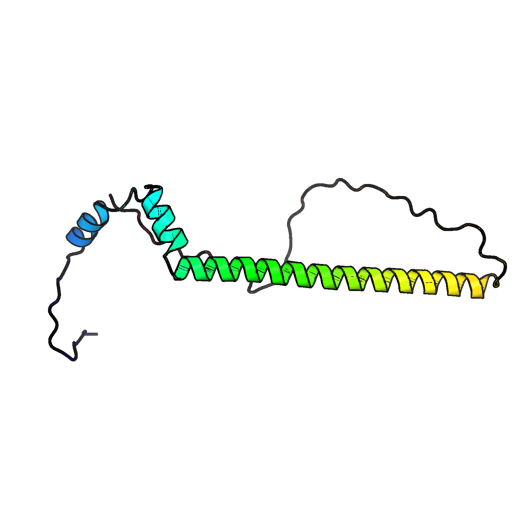A 1
ATOM 757 C C . LYS A 1 91 ? 33.420 1.927 -47.350 1.00 61.78 91 LYS A C 1
ATOM 759 O O . LYS A 1 91 ? 33.181 2.915 -46.668 1.00 61.78 91 LYS A O 1
ATOM 764 N N . GLY A 1 92 ? 33.418 1.965 -48.685 1.00 58.94 92 GLY A N 1
ATOM 765 C CA . GLY A 1 92 ? 33.105 3.160 -49.479 1.00 58.94 92 GLY A CA 1
ATOM 766 C C . GLY A 1 92 ? 31.624 3.358 -49.832 1.00 58.94 92 GLY A C 1
ATOM 767 O O . GLY A 1 92 ? 31.290 4.402 -50.381 1.00 58.94 92 GLY A O 1
ATOM 768 N N . PHE A 1 93 ? 30.736 2.395 -49.549 1.00 49.03 93 PHE A N 1
ATOM 769 C CA . PHE A 1 93 ? 29.343 2.428 -50.034 1.00 49.03 93 PHE A CA 1
ATOM 770 C C . PHE A 1 93 ? 28.320 3.034 -49.050 1.00 49.03 93 PHE A C 1
ATOM 772 O O . PHE A 1 93 ? 27.138 3.127 -49.368 1.00 49.03 93 PHE A O 1
ATOM 779 N N . VAL A 1 94 ? 28.730 3.474 -47.853 1.00 53.38 94 VAL A N 1
ATOM 780 C CA . VAL A 1 94 ? 27.801 4.043 -46.852 1.00 53.38 94 VAL A CA 1
ATOM 781 C C . VAL A 1 94 ? 27.460 5.501 -47.187 1.00 53.38 94 VAL A C 1
ATOM 783 O O . VAL A 1 94 ? 27.876 6.438 -46.508 1.00 53.38 94 VAL A O 1
ATOM 786 N N . VAL A 1 95 ? 26.680 5.696 -48.252 1.00 59.59 95 VAL A N 1
ATOM 787 C CA . VAL A 1 95 ? 26.079 6.985 -48.610 1.00 59.59 95 VAL A CA 1
ATOM 788 C C . VAL A 1 95 ? 24.575 6.780 -48.827 1.00 59.59 95 VAL A C 1
ATOM 790 O O . VAL A 1 95 ? 24.169 6.059 -49.730 1.00 59.59 95 VAL A O 1
ATOM 793 N N . TYR A 1 96 ? 23.770 7.458 -47.998 1.00 53.84 96 TYR A N 1
ATOM 794 C CA . TYR A 1 96 ? 22.296 7.414 -47.906 1.00 53.84 96 TYR A CA 1
ATOM 795 C C . TYR A 1 96 ? 21.673 6.142 -47.298 1.00 53.84 96 TYR A C 1
ATOM 797 O O . TYR A 1 96 ? 21.791 5.050 -47.840 1.00 53.84 96 TYR A O 1
ATOM 805 N N . GLY A 1 97 ? 20.895 6.299 -46.211 1.00 58.97 97 GLY A N 1
ATOM 806 C CA . GLY A 1 97 ? 20.116 5.165 -45.689 1.00 58.97 97 GLY A CA 1
ATOM 807 C C . GLY A 1 97 ? 19.181 5.331 -44.481 1.00 58.97 97 GLY A C 1
ATOM 808 O O . GLY A 1 97 ? 18.409 4.410 -44.244 1.00 58.97 97 GLY A O 1
ATOM 809 N N . THR A 1 98 ? 19.164 6.435 -43.718 1.00 50.88 98 THR A N 1
ATOM 810 C CA . THR A 1 98 ? 18.373 6.496 -42.458 1.00 50.88 98 THR A CA 1
ATOM 811 C C . THR A 1 98 ? 17.394 7.674 -42.350 1.00 50.88 98 THR A C 1
ATOM 813 O O . THR A 1 98 ? 17.513 8.553 -41.500 1.00 50.88 98 THR A O 1
ATOM 816 N N . ARG A 1 99 ? 16.309 7.637 -43.142 1.00 60.94 99 ARG A N 1
ATOM 817 C CA . ARG A 1 99 ? 15.027 8.251 -42.730 1.00 60.94 99 ARG A CA 1
ATOM 818 C C . ARG A 1 99 ? 14.120 7.182 -42.123 1.00 60.94 99 ARG A C 1
ATOM 820 O O . ARG A 1 99 ? 13.324 6.574 -42.831 1.00 60.94 99 ARG A O 1
ATOM 827 N N . VAL A 1 100 ? 14.187 6.989 -40.807 1.00 52.44 100 VAL A N 1
ATOM 828 C CA . VAL A 1 100 ? 13.146 6.234 -40.090 1.00 52.44 100 VAL A CA 1
ATOM 829 C C . VAL A 1 100 ? 11.995 7.186 -39.772 1.00 52.44 100 VAL A C 1
ATOM 831 O O . VAL A 1 100 ? 12.115 8.094 -38.949 1.00 52.44 100 VAL A O 1
ATOM 834 N N . ALA A 1 101 ? 10.877 7.005 -40.474 1.00 43.97 101 ALA A N 1
ATOM 835 C CA . ALA A 1 101 ? 9.705 7.855 -40.333 1.00 43.97 101 ALA A CA 1
ATOM 836 C C . ALA A 1 101 ? 9.022 7.655 -38.969 1.00 43.97 101 ALA A C 1
ATOM 838 O O . ALA A 1 101 ? 8.610 6.554 -38.601 1.00 43.97 101 ALA A O 1
ATOM 839 N N . ARG A 1 102 ? 8.828 8.761 -38.246 1.00 50.16 102 ARG A N 1
ATOM 840 C CA . ARG A 1 102 ? 8.014 8.837 -37.028 1.00 50.16 102 ARG A CA 1
ATOM 841 C C . ARG A 1 102 ? 6.534 8.668 -37.393 1.00 50.16 102 ARG A C 1
ATOM 843 O O . ARG A 1 102 ? 5.845 9.660 -37.611 1.00 50.16 102 ARG A O 1
ATOM 850 N N . SER A 1 103 ? 6.052 7.426 -37.474 1.00 41.53 103 SER A N 1
ATOM 851 C CA . SER A 1 103 ? 4.649 7.140 -37.798 1.00 41.53 103 SER A CA 1
ATOM 852 C C . SER A 1 103 ? 3.794 6.886 -36.556 1.00 41.53 103 SER A C 1
ATOM 854 O O . SER A 1 103 ? 4.151 6.144 -35.640 1.00 41.53 103 SER A O 1
ATOM 856 N N . THR A 1 104 ? 2.648 7.550 -36.531 1.00 50.53 104 THR A N 1
ATOM 857 C CA . THR A 1 104 ? 1.658 7.551 -35.462 1.00 50.53 104 THR A CA 1
ATOM 858 C C . THR A 1 104 ? 0.854 6.251 -35.423 1.00 50.53 104 THR A C 1
ATOM 860 O O . THR A 1 104 ? 0.293 5.814 -36.423 1.00 50.53 104 THR A O 1
ATOM 863 N N . ARG A 1 105 ? 0.650 5.695 -34.222 1.00 51.22 105 ARG A N 1
ATOM 864 C CA . ARG A 1 105 ? -0.555 4.903 -33.926 1.00 51.22 105 ARG A CA 1
ATOM 865 C C . ARG A 1 105 ? -1.254 5.462 -32.696 1.00 51.22 105 ARG A C 1
ATOM 867 O O . ARG A 1 105 ? -1.038 5.034 -31.568 1.00 51.22 105 ARG A O 1
ATOM 874 N N . LYS A 1 106 ? -2.124 6.441 -32.948 1.00 53.12 106 LYS A N 1
ATOM 875 C CA . LYS A 1 106 ? -3.222 6.785 -32.044 1.00 53.12 106 LYS A CA 1
ATOM 876 C C . LYS A 1 106 ? -4.241 5.648 -32.163 1.00 53.12 106 LYS A C 1
ATOM 878 O O . LYS A 1 106 ? -4.944 5.563 -33.162 1.00 53.12 106 LYS A O 1
ATOM 883 N N . GLY A 1 107 ? -4.250 4.747 -31.186 1.00 40.31 107 GLY A N 1
ATOM 884 C CA . GLY A 1 107 ? -5.031 3.511 -31.218 1.00 40.31 107 GLY A CA 1
ATOM 885 C C . GLY A 1 107 ? -5.351 3.031 -29.809 1.00 40.31 107 GLY A C 1
ATOM 886 O O . GLY A 1 107 ? -4.573 2.303 -29.211 1.00 40.31 107 GLY A O 1
ATOM 887 N N . VAL A 1 108 ? -6.464 3.556 -29.297 1.00 45.16 108 VAL A N 1
ATOM 888 C CA . VAL A 1 108 ? -7.545 2.868 -28.569 1.00 45.16 108 VAL A CA 1
ATOM 889 C C . VAL A 1 108 ? -7.180 1.673 -27.666 1.00 45.16 108 VAL A C 1
ATOM 891 O O . VAL A 1 108 ? -6.676 0.648 -28.105 1.00 45.16 108 VAL A O 1
ATOM 894 N N . ASN A 1 109 ? -7.583 1.817 -26.399 1.00 51.66 109 ASN A N 1
ATOM 895 C CA . ASN A 1 109 ? -7.721 0.795 -25.356 1.00 51.66 109 ASN A CA 1
ATOM 896 C C . ASN A 1 109 ? -8.075 -0.616 -25.871 1.00 51.66 109 ASN A C 1
ATOM 898 O O . ASN A 1 109 ? -9.147 -0.803 -26.439 1.00 51.66 109 ASN A O 1
ATOM 902 N N . MET A 1 110 ? -7.245 -1.604 -25.530 1.00 40.81 110 MET A N 1
ATOM 903 C CA . MET A 1 110 ? -7.644 -3.007 -25.395 1.00 40.81 110 MET A CA 1
ATOM 904 C C . MET A 1 110 ? -7.108 -3.547 -24.065 1.00 40.81 110 MET A C 1
ATOM 906 O O . MET A 1 110 ? -5.924 -3.417 -23.755 1.00 40.81 110 MET A O 1
ATOM 910 N N . HIS A 1 111 ? -8.004 -4.128 -23.271 1.00 52.91 111 HIS A N 1
ATOM 911 C CA . HIS A 1 111 ? -7.663 -4.944 -22.106 1.00 52.91 111 HIS A CA 1
ATOM 912 C C . HIS A 1 111 ? -7.314 -6.383 -22.543 1.00 52.91 111 HIS A C 1
ATOM 914 O O . HIS A 1 111 ? -7.622 -6.778 -23.663 1.00 52.91 111 HIS A O 1
ATOM 920 N N . SER A 1 112 ? -6.780 -7.179 -21.603 1.00 40.88 112 SER A N 1
ATOM 921 C CA . SER A 1 112 ? -6.405 -8.606 -21.726 1.00 40.88 112 SER A CA 1
ATOM 922 C C . SER A 1 112 ? -5.005 -8.879 -22.324 1.00 40.88 112 SER A C 1
ATOM 924 O O . SER A 1 112 ? -4.645 -8.315 -23.348 1.00 40.88 112 SER A O 1
ATOM 926 N N . GLY A 1 113 ? -4.151 -9.722 -21.725 1.00 41.66 113 GLY A N 1
ATOM 927 C CA . GLY A 1 113 ? -4.323 -10.426 -20.450 1.00 41.66 113 GLY A CA 1
ATOM 928 C C . GLY A 1 113 ? -3.084 -11.205 -19.970 1.00 41.66 113 GLY A C 1
ATOM 929 O O . GLY A 1 113 ? -2.284 -11.684 -20.760 1.00 41.66 113 GLY A O 1
ATOM 930 N N . THR A 1 114 ? -2.978 -11.320 -18.643 1.00 55.88 114 THR A N 1
ATOM 931 C CA . THR A 1 114 ? -2.416 -12.450 -17.873 1.00 55.88 114 THR A CA 1
ATOM 932 C C . THR A 1 114 ? -0.990 -12.966 -18.148 1.00 55.88 114 THR A C 1
ATOM 934 O O . THR A 1 114 ? -0.764 -13.868 -18.941 1.00 55.88 114 THR A O 1
ATOM 937 N N . ASN A 1 115 ? -0.067 -12.531 -17.284 1.00 42.16 115 ASN A N 1
ATOM 938 C CA . ASN A 1 115 ? 0.658 -13.414 -16.350 1.00 42.16 115 ASN A CA 1
ATOM 939 C C . ASN A 1 115 ? 0.837 -12.605 -15.046 1.00 42.16 115 ASN A C 1
ATOM 941 O O . ASN A 1 115 ? 1.548 -11.604 -15.022 1.00 42.16 115 ASN A O 1
ATOM 945 N N . SER A 1 116 ? -0.041 -12.780 -14.051 1.00 45.06 116 SER A N 1
ATOM 946 C CA . SER A 1 116 ? 0.096 -13.760 -12.955 1.00 45.06 116 SER A CA 1
ATOM 947 C C . SER A 1 116 ? 1.444 -13.628 -12.219 1.00 45.06 116 SER A C 1
ATOM 949 O O . SER A 1 116 ? 2.486 -13.878 -12.809 1.00 45.06 116 SER A O 1
ATOM 951 N N . GLY A 1 117 ? 1.520 -13.202 -10.952 1.00 43.41 117 GLY A N 1
ATOM 952 C CA . GLY A 1 117 ? 0.465 -12.794 -10.012 1.00 43.41 117 GLY A CA 1
ATOM 953 C C . GLY A 1 117 ? 1.042 -12.006 -8.817 1.00 43.41 117 GLY A C 1
ATOM 954 O O . GLY A 1 117 ? 2.103 -11.399 -8.927 1.00 43.41 117 GLY A O 1
ATOM 955 N N . VAL A 1 118 ? 0.357 -12.022 -7.666 1.00 48.03 118 VAL A N 1
ATOM 956 C CA . VAL A 1 118 ? 0.782 -11.488 -6.342 1.00 48.03 118 VAL A CA 1
ATOM 957 C C . VAL A 1 118 ? 0.615 -9.978 -6.068 1.00 48.03 118 VAL A C 1
ATOM 959 O O . VAL A 1 118 ? 0.235 -9.645 -4.951 1.00 48.03 118 VAL A O 1
ATOM 962 N N . VAL A 1 119 ? 0.815 -9.037 -7.006 1.00 50.62 119 VAL A N 1
ATOM 963 C CA . VAL A 1 119 ? 0.796 -7.576 -6.660 1.00 50.62 119 VAL A CA 1
ATOM 964 C C . VAL A 1 119 ? -0.341 -6.758 -7.297 1.00 50.62 119 VAL A C 1
ATOM 966 O O . VAL A 1 119 ? -0.313 -5.527 -7.279 1.00 50.62 119 VAL A O 1
ATOM 969 N N . SER A 1 120 ? -1.371 -7.401 -7.844 1.00 45.94 120 SER A N 1
ATOM 970 C CA . SER A 1 120 ? -2.667 -6.752 -8.124 1.00 45.94 120 SER A CA 1
ATOM 971 C C . SER A 1 120 ? -3.543 -6.619 -6.872 1.00 45.94 120 SER A C 1
ATOM 973 O O . SER A 1 120 ? -4.445 -5.789 -6.875 1.00 45.94 120 SER A O 1
ATOM 975 N N . SER A 1 121 ? -3.236 -7.349 -5.790 1.00 54.84 121 SER A N 1
ATOM 976 C CA . SER A 1 121 ? -3.920 -7.229 -4.497 1.00 54.84 121 SER A CA 1
ATOM 977 C C . SER A 1 121 ? -2.994 -6.758 -3.368 1.00 54.84 121 SER A C 1
ATOM 979 O O . SER A 1 121 ? -2.831 -7.408 -2.342 1.00 54.84 121 SER A O 1
ATOM 981 N N . LEU A 1 122 ? -2.476 -5.530 -3.499 1.00 51.66 122 LEU A N 1
ATOM 982 C CA . LEU A 1 122 ? -2.475 -4.643 -2.328 1.00 51.66 122 LEU A CA 1
ATOM 983 C C . LEU A 1 122 ? -3.912 -4.140 -2.145 1.00 51.66 122 LEU A C 1
ATOM 985 O O . LEU A 1 122 ? -4.185 -2.948 -2.317 1.00 51.66 122 LEU A O 1
ATOM 989 N N . GLN A 1 123 ? -4.833 -5.070 -1.852 1.00 56.69 123 GLN A N 1
ATOM 990 C CA . GLN A 1 123 ? -6.188 -4.736 -1.440 1.00 56.69 123 GLN A CA 1
ATOM 991 C C . GLN A 1 123 ? -6.058 -3.671 -0.358 1.00 56.69 123 GLN A C 1
ATOM 993 O O . GLN A 1 123 ? -5.264 -3.809 0.578 1.00 56.69 123 GLN A O 1
ATOM 998 N N . LYS A 1 124 ? -6.787 -2.566 -0.540 1.00 57.12 124 LYS A N 1
ATOM 999 C CA . LYS A 1 124 ? -7.024 -1.614 0.543 1.00 57.12 124 LYS A CA 1
ATOM 1000 C C . LYS A 1 124 ? -7.424 -2.471 1.749 1.00 57.12 124 LYS A C 1
ATOM 1002 O O . LYS A 1 124 ? -8.349 -3.270 1.567 1.00 57.12 124 LYS A O 1
ATOM 1007 N N . PRO A 1 125 ? -6.739 -2.394 2.910 1.00 56.72 125 PRO A N 1
ATOM 1008 C CA . PRO A 1 125 ? -7.274 -3.031 4.104 1.00 56.72 125 PRO A CA 1
ATOM 1009 C C . PRO A 1 125 ? -8.711 -2.540 4.220 1.00 56.72 125 PRO A C 1
ATOM 1011 O O . PRO A 1 125 ? -8.930 -1.340 4.008 1.00 56.72 125 PRO A O 1
ATOM 1014 N N . THR A 1 126 ? -9.651 -3.473 4.413 1.00 57.66 126 THR A N 1
ATOM 1015 C CA . THR A 1 126 ? -11.094 -3.204 4.401 1.00 57.66 126 THR A CA 1
ATOM 1016 C C . THR A 1 126 ? -11.327 -1.877 5.094 1.00 57.66 126 THR A C 1
ATOM 1018 O O . THR A 1 126 ? -10.850 -1.711 6.222 1.00 57.66 126 THR A O 1
ATOM 1021 N N . GLU A 1 127 ? -11.925 -0.906 4.387 1.00 50.88 127 GLU A N 1
ATOM 1022 C CA . GLU A 1 127 ? -12.164 0.399 5.005 1.00 50.88 127 GLU A CA 1
ATOM 1023 C C . GLU A 1 127 ? -12.899 0.112 6.311 1.00 50.88 127 GLU A C 1
ATOM 1025 O O . GLU A 1 127 ? -13.854 -0.667 6.254 1.00 50.88 127 GLU A O 1
ATOM 1030 N N . PRO A 1 128 ? -12.401 0.586 7.473 1.00 54.78 128 PRO A N 1
ATOM 1031 C CA . PRO A 1 128 ? -12.973 0.163 8.739 1.00 54.78 128 PRO A CA 1
ATOM 1032 C C . PRO A 1 128 ? -14.450 0.511 8.684 1.00 54.78 128 PRO A C 1
ATOM 1034 O O . PRO A 1 128 ? -14.778 1.672 8.425 1.00 54.78 128 PRO A O 1
ATOM 1037 N N . ASP A 1 129 ? -15.306 -0.505 8.788 1.00 47.69 129 ASP A N 1
ATOM 1038 C CA . ASP A 1 129 ? -16.717 -0.274 8.552 1.00 47.69 129 ASP A CA 1
ATOM 1039 C C . ASP A 1 129 ? -17.242 0.569 9.708 1.00 47.69 129 ASP A C 1
ATOM 1041 O O . ASP A 1 129 ? -17.078 0.256 10.887 1.00 47.69 129 ASP A O 1
ATOM 1045 N N . PHE A 1 130 ? -17.760 1.717 9.321 1.00 45.28 130 PHE A N 1
ATOM 1046 C CA . PHE A 1 130 ? -18.068 2.847 10.169 1.00 45.28 130 PHE A CA 1
ATOM 1047 C C . PHE A 1 130 ? -19.495 3.288 9.842 1.00 45.28 130 PHE A C 1
ATOM 1049 O O . PHE A 1 130 ? -19.737 4.483 9.746 1.00 45.28 130 PHE A O 1
ATOM 1056 N N . SER A 1 131 ? -20.392 2.330 9.566 1.00 40.22 131 SER A N 1
ATOM 1057 C CA . SER A 1 131 ? -21.687 2.536 8.897 1.00 40.22 131 SER A CA 1
ATOM 1058 C C . SER A 1 131 ? -22.925 2.460 9.797 1.00 40.22 131 SER A C 1
ATOM 1060 O O . SER A 1 131 ? -24.029 2.399 9.263 1.00 40.22 131 SER A O 1
ATOM 1062 N N . ASP A 1 132 ? -22.801 2.562 11.122 1.00 34.31 132 ASP A N 1
ATOM 1063 C CA . ASP A 1 132 ? -23.964 2.602 12.034 1.00 34.31 132 ASP A CA 1
ATOM 1064 C C . ASP A 1 132 ? -24.088 3.974 12.757 1.00 34.31 132 ASP A C 1
ATOM 1066 O O . ASP A 1 132 ? -23.110 4.335 13.370 1.00 34.31 132 ASP A O 1
ATOM 1070 N N . GLU A 1 133 ? -25.206 4.747 12.553 1.00 36.53 133 GLU A N 1
ATOM 1071 C CA . GLU A 1 133 ? -25.839 6.062 13.031 1.00 36.53 133 GLU A CA 1
ATOM 1072 C C . GLU A 1 133 ? -27.314 6.041 12.546 1.00 36.53 133 GLU A C 1
ATOM 1074 O O . GLU A 1 133 ? -27.960 7.099 12.389 1.00 36.53 133 GLU A O 1
#

Organism: Medicago truncatula (NCBI:txid3880)

Radius of gyration: 30.96 Å; chains: 1; bounding box: 63×40×88 Å

Sequence (133 aa):
MGLRSKTKLEAFALIAEDLKFVASQFRRLHSKQLRHKFRFYSHQWRTWAACFIQAAWRRHKKRKEAAELRAKESLVAASEAENEIAKKYGKGFVVYGTRVARSTRKGVNMHSGTNSGVVSSLQKPTEPDFSDE